Protein AF-A0A654ILX5-F1 (afdb_monomer_lite)

pLDDT: mean 92.12, std 8.91, range [45.53, 98.44]

Foldseek 3Di:
DADAAADAAFEAAQDPPPQRGPGHHDCVVFDWDAQWKKWFQAFQTAIGGGHDIHGYDYRMDIDHDPDPVDRCVLQVVVVRVQVRVVRRVDGNVRGPHPVVVVPDDTDADDDPNHGPSVVRSVVVVVVVVVVVVVVVVVVVVVVVVVCVVVVVPDPDQDPVRVVVVVVVCVVVVPDD

Secondary structure (DSSP, 8-state):
-----EEEEEEE-S-SSGGGEEEEE--TT---B-SEEEEESSSS--EEEE-S-BEE-SSEEEE--SSTTS-GGGTHHHHHHHHHHHHTT--SSS---HHHHTT------EETTEE-HHHHHHHHHHHHHHHHHHHHHHHHHHHHHHHHHTTTT--S--HHHHHHHHHHHHHHTT--

Organism: NCBI:txid1179777

Structure (mmCIF, N/CA/C/O backbone):
data_AF-A0A654ILX5-F1
#
_entry.id   AF-A0A654ILX5-F1
#
loop_
_atom_site.group_PDB
_atom_site.id
_atom_site.type_symbol
_atom_site.label_atom_id
_atom_site.label_alt_id
_atom_site.label_comp_id
_atom_site.label_asym_id
_atom_site.label_entity_id
_atom_site.label_seq_id
_atom_site.pdbx_PDB_ins_code
_atom_site.Cartn_x
_atom_site.Cartn_y
_atom_site.Cartn_z
_atom_site.occupancy
_atom_site.B_iso_or_equiv
_atom_site.auth_seq_id
_atom_site.auth_comp_id
_atom_site.auth_asym_id
_atom_site.auth_atom_id
_atom_site.pdbx_PDB_model_num
ATOM 1 N N . MET A 1 1 ? 19.645 14.451 -4.109 1.00 53.50 1 MET A N 1
ATOM 2 C CA . MET A 1 1 ? 19.530 13.655 -2.869 1.00 53.50 1 MET A CA 1
ATOM 3 C C . MET A 1 1 ? 18.487 14.334 -2.013 1.00 53.50 1 MET A C 1
ATOM 5 O O . MET A 1 1 ? 18.487 15.556 -1.969 1.00 53.50 1 MET A O 1
ATOM 9 N N . VAL A 1 2 ? 17.576 13.567 -1.427 1.00 66.00 2 VAL A N 1
ATOM 10 C CA . VAL A 1 2 ? 16.518 14.106 -0.570 1.00 66.00 2 VAL A CA 1
ATOM 11 C C . VAL A 1 2 ? 17.147 14.627 0.729 1.00 66.00 2 VAL A C 1
ATOM 13 O O . VAL A 1 2 ? 18.004 13.950 1.298 1.00 66.00 2 VAL A O 1
ATOM 16 N N . ASN A 1 3 ? 16.770 15.829 1.174 1.00 73.94 3 ASN A N 1
ATOM 17 C CA . ASN A 1 3 ? 17.249 16.381 2.440 1.00 73.94 3 ASN A CA 1
ATOM 18 C C . ASN A 1 3 ? 16.609 15.605 3.610 1.00 73.94 3 ASN A C 1
ATOM 20 O O . ASN A 1 3 ? 15.391 15.475 3.672 1.00 73.94 3 ASN A O 1
ATOM 24 N N . ASN A 1 4 ? 17.424 15.060 4.518 1.00 81.81 4 ASN A N 1
ATOM 25 C CA . ASN A 1 4 ? 16.968 14.254 5.663 1.00 81.81 4 ASN A CA 1
ATOM 26 C C . ASN A 1 4 ? 16.714 15.115 6.922 1.00 81.81 4 ASN A C 1
ATOM 28 O O . ASN A 1 4 ? 16.733 14.613 8.048 1.00 81.81 4 ASN A O 1
ATOM 32 N N . GLU A 1 5 ? 16.498 16.416 6.737 1.00 89.25 5 GLU A N 1
ATOM 33 C CA . GLU A 1 5 ? 15.932 17.299 7.755 1.00 89.25 5 GLU A CA 1
ATOM 34 C C . GLU A 1 5 ? 14.521 16.853 8.145 1.00 89.25 5 GLU A C 1
ATOM 36 O O . GLU A 1 5 ? 13.746 16.399 7.303 1.00 89.25 5 GLU A O 1
ATOM 41 N N . VAL A 1 6 ? 14.186 16.995 9.428 1.00 91.94 6 VAL A N 1
ATOM 42 C CA . VAL A 1 6 ? 12.870 16.636 9.972 1.00 91.94 6 VAL A CA 1
ATOM 43 C C . VAL A 1 6 ? 11.782 17.499 9.326 1.00 91.94 6 VAL A C 1
ATOM 45 O O . VAL A 1 6 ? 11.954 18.703 9.152 1.00 91.94 6 VAL A O 1
ATOM 48 N N . GLY A 1 7 ? 10.645 16.891 8.994 1.00 94.31 7 GLY A N 1
ATOM 49 C CA . GLY A 1 7 ? 9.490 17.592 8.436 1.00 94.31 7 GLY A CA 1
ATOM 50 C C . GLY A 1 7 ? 8.226 16.743 8.497 1.00 94.31 7 GLY A C 1
ATOM 51 O O . GLY A 1 7 ? 8.132 15.843 9.326 1.00 94.31 7 GLY A O 1
ATOM 52 N N . SER A 1 8 ? 7.249 17.040 7.639 1.00 95.75 8 SER A N 1
ATOM 53 C CA . SER A 1 8 ? 5.926 16.399 7.632 1.00 95.75 8 SER A CA 1
ATOM 54 C C . SER A 1 8 ? 5.705 15.401 6.492 1.00 95.75 8 SER A C 1
ATOM 56 O O . SER A 1 8 ? 4.684 14.716 6.494 1.00 95.75 8 SER A O 1
ATOM 58 N N . LEU A 1 9 ? 6.628 15.286 5.529 1.00 97.62 9 LEU A N 1
ATOM 59 C CA . LEU A 1 9 ? 6.469 14.393 4.380 1.00 97.62 9 LEU A CA 1
ATOM 60 C C . LEU A 1 9 ? 6.857 12.954 4.766 1.00 97.62 9 LEU A C 1
ATOM 62 O O . LEU A 1 9 ? 8.014 12.738 5.144 1.00 97.62 9 LEU A O 1
ATOM 66 N N . PRO A 1 10 ? 5.949 11.963 4.656 1.00 98.06 10 PRO A N 1
ATOM 67 C CA . PRO A 1 10 ? 6.281 10.561 4.882 1.00 98.06 10 PRO A CA 1
ATOM 68 C C . PRO A 1 10 ? 7.379 10.089 3.927 1.00 98.06 10 PRO A C 1
ATOM 70 O O . PRO A 1 10 ? 7.348 10.378 2.730 1.00 98.06 10 PRO A O 1
ATOM 73 N N . ALA A 1 11 ? 8.341 9.332 4.447 1.00 97.81 11 ALA A N 1
ATOM 74 C CA . ALA A 1 11 ? 9.489 8.884 3.679 1.00 97.81 11 ALA A CA 1
ATOM 75 C C . ALA A 1 11 ? 9.724 7.375 3.823 1.00 97.81 11 ALA A C 1
ATOM 77 O O . ALA A 1 11 ? 9.902 6.855 4.935 1.00 97.81 11 ALA A O 1
ATOM 78 N N . THR A 1 12 ? 9.743 6.662 2.694 1.00 97.31 12 THR A N 1
ATOM 79 C CA . THR A 1 12 ? 9.909 5.206 2.690 1.00 97.31 12 THR A CA 1
ATOM 80 C C . THR A 1 12 ? 11.357 4.800 2.915 1.00 97.31 12 THR A C 1
ATOM 82 O O . THR A 1 12 ? 12.293 5.416 2.389 1.00 97.31 12 THR A O 1
ATOM 85 N N . THR A 1 13 ? 11.541 3.724 3.682 1.00 95.19 13 THR A N 1
ATOM 86 C CA . THR A 1 13 ? 12.844 3.077 3.890 1.00 95.19 13 THR A CA 1
ATOM 87 C C . THR A 1 13 ? 12.753 1.555 3.686 1.00 95.19 13 THR A C 1
ATOM 89 O O . THR A 1 13 ? 11.779 1.057 3.125 1.00 95.19 13 THR A O 1
ATOM 92 N N . ALA A 1 14 ? 13.747 0.778 4.124 1.00 94.19 14 ALA A N 1
ATOM 93 C CA . ALA A 1 14 ? 13.689 -0.689 4.106 1.00 94.19 14 ALA A CA 1
ATOM 94 C C . ALA A 1 14 ? 12.839 -1.312 5.239 1.00 94.19 14 ALA A C 1
ATOM 96 O O . ALA A 1 14 ? 12.940 -2.513 5.493 1.00 94.19 14 ALA A O 1
ATOM 97 N N . VAL A 1 15 ? 12.027 -0.525 5.954 1.00 94.69 15 VAL A N 1
ATOM 98 C CA . VAL A 1 15 ? 11.128 -1.053 6.993 1.00 94.69 15 VAL A CA 1
ATOM 99 C C . VAL A 1 15 ? 9.939 -1.785 6.374 1.00 94.69 15 VAL A C 1
ATOM 101 O O . VAL A 1 15 ? 9.420 -1.384 5.337 1.00 94.69 15 VAL A O 1
ATOM 104 N N . VAL A 1 16 ? 9.494 -2.865 7.019 1.00 94.06 16 VAL A N 1
ATOM 105 C CA . VAL A 1 16 ? 8.339 -3.658 6.556 1.00 94.06 16 VAL A CA 1
ATOM 106 C C . VAL A 1 16 ? 7.029 -3.323 7.276 1.00 94.06 16 VAL A C 1
ATOM 108 O O . VAL A 1 16 ? 5.964 -3.806 6.886 1.00 94.06 16 VAL A O 1
ATOM 111 N N . SER A 1 17 ? 7.116 -2.532 8.344 1.00 94.38 17 SER A N 1
ATOM 112 C CA . SER A 1 17 ? 5.999 -2.017 9.135 1.00 94.38 17 SER A CA 1
ATOM 113 C C . SER A 1 17 ? 5.540 -0.650 8.618 1.00 94.38 17 SER A C 1
ATOM 115 O O . SER A 1 17 ? 6.171 -0.073 7.733 1.00 94.38 17 SER A O 1
ATOM 117 N N . ASN A 1 18 ? 4.432 -0.141 9.171 1.00 96.00 18 ASN A N 1
ATOM 118 C CA . ASN A 1 18 ? 3.934 1.221 8.939 1.00 96.00 18 ASN A CA 1
ATOM 119 C C . ASN A 1 18 ? 3.840 1.611 7.451 1.00 96.00 18 ASN A C 1
ATOM 121 O O . ASN A 1 18 ? 4.265 2.690 7.048 1.00 96.00 18 ASN A O 1
ATOM 125 N N . ASN A 1 19 ? 3.369 0.682 6.613 1.00 96.31 19 ASN A N 1
ATOM 126 C CA . ASN A 1 19 ? 3.309 0.849 5.161 1.00 96.31 19 ASN A CA 1
ATOM 127 C C . ASN A 1 19 ? 4.625 1.371 4.544 1.00 96.31 19 ASN A C 1
ATOM 129 O O . ASN A 1 19 ? 4.622 2.258 3.695 1.00 96.31 19 ASN A O 1
ATOM 133 N N . GLN A 1 20 ? 5.760 0.846 5.015 1.00 97.06 20 GLN A N 1
ATOM 134 C CA . GLN A 1 20 ? 7.114 1.220 4.600 1.00 97.06 20 GLN A CA 1
ATOM 135 C C . GLN A 1 20 ? 7.597 2.614 5.057 1.00 97.06 20 GLN A C 1
ATOM 137 O O . GLN A 1 20 ? 8.737 2.994 4.776 1.00 97.06 20 GLN A O 1
ATOM 142 N N . ILE A 1 21 ? 6.791 3.383 5.790 1.00 97.25 21 ILE A N 1
ATOM 143 C CA . ILE A 1 21 ? 7.177 4.715 6.267 1.00 97.25 21 ILE A CA 1
ATOM 144 C C . ILE A 1 21 ? 8.122 4.585 7.463 1.00 97.25 21 ILE A C 1
ATOM 146 O O . ILE A 1 21 ? 7.721 4.184 8.559 1.00 97.25 21 ILE A O 1
ATOM 150 N N . GLY A 1 22 ? 9.390 4.942 7.245 1.00 96.12 22 GLY A N 1
ATOM 151 C CA . GLY A 1 22 ? 10.434 4.875 8.269 1.00 96.12 22 GLY A CA 1
ATOM 152 C C . GLY A 1 22 ? 10.799 6.223 8.885 1.00 96.12 22 GLY A C 1
ATOM 153 O O . GLY A 1 22 ? 11.388 6.246 9.963 1.00 96.12 22 GLY A O 1
ATOM 154 N N . LYS A 1 23 ? 10.493 7.335 8.206 1.00 96.31 23 LYS A N 1
ATOM 155 C CA . LYS A 1 23 ? 10.784 8.700 8.666 1.00 96.31 23 LYS A CA 1
ATOM 156 C C . LYS A 1 23 ? 9.766 9.702 8.128 1.00 96.31 23 LYS A C 1
ATOM 158 O O . LYS A 1 23 ? 9.054 9.410 7.171 1.00 96.31 23 LYS A O 1
ATOM 163 N N . TYR A 1 24 ? 9.784 10.893 8.717 1.00 97.00 24 TYR A N 1
ATOM 164 C CA . TYR A 1 24 ? 9.154 12.091 8.179 1.00 97.00 24 TYR A CA 1
ATOM 165 C C . TYR A 1 24 ? 10.224 13.155 7.959 1.00 97.00 24 TYR A C 1
ATOM 167 O O . TYR A 1 24 ? 11.055 13.387 8.842 1.00 97.00 24 TYR A O 1
ATOM 175 N N . ILE A 1 25 ? 10.229 13.764 6.778 1.00 96.38 25 ILE A N 1
ATOM 176 C CA . ILE A 1 25 ? 11.284 14.686 6.355 1.00 96.38 25 ILE A CA 1
ATOM 177 C C . ILE A 1 25 ? 10.710 15.963 5.739 1.00 96.38 25 ILE A C 1
ATOM 179 O O . ILE A 1 25 ? 9.510 16.060 5.466 1.00 96.38 25 ILE A O 1
ATOM 183 N N . SER A 1 26 ? 11.569 16.955 5.524 1.00 95.38 26 SER A N 1
ATOM 184 C CA . SER A 1 26 ? 11.208 18.176 4.809 1.00 95.38 26 SER A CA 1
ATOM 185 C C . SER A 1 26 ? 10.800 17.867 3.357 1.00 95.38 26 SER A C 1
ATOM 187 O O . SER A 1 26 ? 11.525 17.154 2.659 1.00 95.38 26 SER A O 1
ATOM 189 N N . PRO A 1 27 ? 9.672 18.411 2.860 1.00 94.56 27 PRO A N 1
ATOM 190 C CA . PRO A 1 27 ? 9.284 18.263 1.457 1.00 94.56 27 PRO A CA 1
ATOM 191 C C . PRO A 1 27 ? 10.170 19.078 0.503 1.00 94.56 27 PRO A C 1
ATOM 193 O O . PRO A 1 27 ? 10.129 18.873 -0.710 1.00 94.56 27 PRO A O 1
ATOM 196 N N . ILE A 1 28 ? 10.973 20.013 1.023 1.00 93.44 28 ILE A N 1
ATOM 197 C CA . ILE A 1 28 ? 11.797 20.913 0.213 1.00 93.44 28 ILE A CA 1
ATOM 198 C C . ILE A 1 28 ? 12.841 20.099 -0.562 1.00 93.44 28 ILE A C 1
ATOM 200 O O . ILE A 1 28 ? 13.724 19.466 0.014 1.00 93.44 28 ILE A O 1
ATOM 204 N N . GLY A 1 29 ? 12.735 20.123 -1.893 1.00 90.75 29 GLY A N 1
ATOM 205 C CA . GLY A 1 29 ? 13.629 19.388 -2.793 1.00 90.75 29 GLY A CA 1
ATOM 206 C C . GLY A 1 29 ? 13.376 17.876 -2.854 1.00 90.75 29 GLY A C 1
ATOM 207 O O . GLY A 1 29 ? 14.138 17.160 -3.509 1.00 90.75 29 GLY A O 1
ATOM 208 N N . ALA A 1 30 ? 12.327 17.375 -2.197 1.00 94.75 30 ALA A N 1
ATOM 209 C CA . ALA A 1 30 ? 11.923 15.979 -2.283 1.00 94.75 30 ALA A CA 1
ATOM 210 C C . ALA A 1 30 ? 11.139 15.710 -3.577 1.00 94.75 30 ALA A C 1
ATOM 212 O O . ALA A 1 30 ? 10.395 16.554 -4.072 1.00 94.75 30 ALA A O 1
ATOM 213 N N . THR A 1 31 ? 11.274 14.500 -4.121 1.00 96.50 31 THR A N 1
ATOM 214 C CA . THR A 1 31 ? 10.353 14.019 -5.159 1.00 96.50 31 THR A CA 1
ATOM 215 C C . THR A 1 31 ? 9.096 13.505 -4.477 1.00 96.50 31 THR A C 1
ATOM 217 O O . THR A 1 31 ? 9.160 12.488 -3.785 1.00 96.50 31 THR A O 1
ATOM 220 N N . ILE A 1 32 ? 7.982 14.210 -4.656 1.00 97.50 32 ILE A N 1
ATOM 221 C CA . ILE A 1 32 ? 6.689 13.824 -4.091 1.00 97.50 32 ILE A CA 1
ATOM 222 C C . ILE A 1 32 ? 6.009 12.842 -5.044 1.00 97.50 32 ILE A C 1
ATOM 224 O O . ILE A 1 32 ? 5.890 13.095 -6.243 1.00 97.50 32 ILE A O 1
ATOM 228 N N . LEU A 1 33 ? 5.599 11.705 -4.497 1.00 98.12 33 LEU A N 1
ATOM 229 C CA . LEU A 1 33 ? 4.906 10.628 -5.189 1.00 98.12 33 LEU A CA 1
ATOM 230 C C . LEU A 1 33 ? 3.610 10.316 -4.440 1.00 98.12 33 LEU A C 1
ATOM 232 O O . LEU A 1 33 ? 3.550 10.461 -3.224 1.00 98.12 33 LEU A O 1
ATOM 236 N N . SER A 1 34 ? 2.593 9.852 -5.152 1.00 97.88 34 SER A N 1
ATOM 237 C CA . SER A 1 34 ? 1.327 9.378 -4.587 1.00 97.88 34 SER A CA 1
ATOM 238 C C . SER A 1 34 ? 0.649 8.441 -5.582 1.00 97.88 34 SER A C 1
ATOM 240 O O . SER A 1 34 ? 0.971 8.472 -6.772 1.00 97.88 34 SER A O 1
ATOM 242 N N . ASN A 1 35 ? -0.261 7.594 -5.097 1.00 97.94 35 ASN A N 1
ATOM 243 C CA . ASN A 1 35 ? -0.990 6.617 -5.906 1.00 97.94 35 ASN A CA 1
ATOM 244 C C . ASN A 1 35 ? -0.051 5.724 -6.746 1.00 97.94 35 ASN A C 1
ATOM 246 O O . ASN A 1 35 ? -0.170 5.583 -7.964 1.00 97.94 35 ASN A O 1
ATOM 250 N N . VAL A 1 36 ? 0.961 5.161 -6.085 1.00 98.25 36 VAL A N 1
ATOM 251 C CA . VAL A 1 36 ? 1.949 4.259 -6.695 1.00 98.25 36 VAL A CA 1
ATOM 252 C C . VAL A 1 36 ? 2.301 3.124 -5.740 1.00 98.25 36 VAL A C 1
ATOM 254 O O . VAL A 1 36 ? 2.023 3.184 -4.542 1.00 98.25 36 VAL A O 1
ATOM 257 N N . PHE A 1 37 ? 2.951 2.086 -6.258 1.00 98.19 37 PHE A N 1
ATOM 258 C CA . PHE A 1 37 ? 3.526 1.034 -5.431 1.00 98.19 37 PHE A CA 1
ATOM 259 C C . PHE A 1 37 ? 4.923 1.432 -4.959 1.00 98.19 37 PHE A C 1
ATOM 261 O O . PHE A 1 37 ? 5.656 2.149 -5.645 1.00 98.19 37 PHE A O 1
ATOM 268 N N . SER A 1 38 ? 5.320 0.916 -3.805 1.00 97.81 38 SER A N 1
ATOM 269 C CA . SER A 1 38 ? 6.686 0.994 -3.302 1.00 97.81 38 SER A CA 1
ATOM 270 C C . SER A 1 38 ? 7.149 -0.373 -2.819 1.00 97.81 38 SER A C 1
ATOM 272 O O . SER A 1 38 ? 6.339 -1.261 -2.562 1.00 97.81 38 SER A O 1
ATOM 274 N N . ALA A 1 39 ? 8.456 -0.592 -2.737 1.00 97.19 39 ALA A N 1
ATOM 275 C CA . ALA A 1 39 ? 8.986 -1.824 -2.171 1.00 97.19 39 ALA A CA 1
ATOM 276 C C . ALA A 1 39 ? 10.339 -1.618 -1.501 1.00 97.19 39 ALA A C 1
ATOM 278 O O . ALA A 1 39 ? 11.055 -0.643 -1.768 1.00 97.19 39 ALA A O 1
ATOM 279 N N . THR A 1 40 ? 10.681 -2.530 -0.595 1.00 96.12 40 THR A N 1
ATOM 280 C CA . THR A 1 40 ? 12.005 -2.564 0.029 1.00 96.12 40 THR A CA 1
ATOM 281 C C . THR A 1 40 ? 13.042 -3.013 -1.001 1.00 96.12 40 THR A C 1
ATOM 283 O O . THR A 1 40 ? 12.813 -3.938 -1.787 1.00 96.12 40 THR A O 1
ATOM 286 N N . ALA A 1 41 ? 14.197 -2.347 -1.020 1.00 94.00 41 ALA A N 1
ATOM 287 C CA . ALA A 1 41 ? 15.341 -2.711 -1.863 1.00 94.00 41 ALA A CA 1
ATOM 288 C C . ALA A 1 41 ? 16.407 -3.507 -1.099 1.00 94.00 41 ALA A C 1
ATOM 290 O O . ALA A 1 41 ? 17.241 -4.186 -1.702 1.00 94.00 41 ALA A O 1
ATOM 291 N N . ASN A 1 42 ? 16.385 -3.401 0.230 1.00 90.06 42 ASN A N 1
ATOM 292 C CA . ASN A 1 42 ? 17.312 -4.034 1.156 1.00 90.06 42 ASN A CA 1
ATOM 293 C C . ASN A 1 42 ? 16.526 -4.803 2.232 1.00 90.06 42 ASN A C 1
ATOM 295 O O . ASN A 1 42 ? 15.365 -4.495 2.496 1.00 90.06 42 ASN A O 1
ATOM 299 N N . GLY A 1 43 ? 17.160 -5.793 2.861 1.00 85.75 43 GLY A N 1
ATOM 300 C CA . GLY A 1 43 ? 16.522 -6.619 3.888 1.00 85.75 43 GLY A CA 1
ATOM 301 C C . GLY A 1 43 ? 15.461 -7.576 3.339 1.00 85.75 43 GLY A C 1
ATOM 302 O O . GLY A 1 43 ? 15.678 -8.238 2.324 1.00 85.75 43 GLY A O 1
ATOM 303 N N . PHE A 1 44 ? 14.336 -7.697 4.047 1.00 82.44 44 PHE A N 1
ATOM 304 C CA . PHE A 1 44 ? 13.220 -8.563 3.657 1.00 82.44 44 PHE A CA 1
ATOM 305 C C . PHE A 1 44 ? 12.403 -7.900 2.545 1.00 82.44 44 PHE A C 1
ATOM 307 O O . PHE A 1 44 ? 11.913 -6.782 2.718 1.00 82.44 44 PHE A O 1
ATOM 314 N N . GLY A 1 45 ? 12.275 -8.576 1.401 1.00 90.38 45 GLY A N 1
ATOM 315 C CA . GLY A 1 45 ? 11.542 -8.058 0.249 1.00 90.38 45 GLY A CA 1
ATOM 316 C C . GLY A 1 45 ? 10.045 -7.987 0.527 1.00 90.38 45 GLY A C 1
ATOM 317 O O . GLY A 1 45 ? 9.424 -9.007 0.820 1.00 90.38 45 GLY A O 1
ATOM 318 N N . LYS A 1 46 ? 9.454 -6.797 0.403 1.00 95.88 46 LYS A N 1
ATOM 319 C CA . LYS A 1 46 ? 8.005 -6.602 0.500 1.00 95.88 46 LYS A CA 1
ATOM 320 C C . LYS A 1 46 ? 7.569 -5.401 -0.333 1.00 95.88 46 LYS A C 1
ATOM 322 O O . LYS A 1 46 ? 8.276 -4.393 -0.366 1.00 95.88 46 LYS A O 1
ATOM 327 N N . ALA A 1 47 ? 6.424 -5.531 -0.994 1.00 97.44 47 ALA A N 1
ATOM 328 C CA . ALA A 1 47 ? 5.770 -4.475 -1.753 1.00 97.44 47 ALA A CA 1
ATOM 329 C C . ALA A 1 47 ? 4.586 -3.883 -0.972 1.00 97.44 47 ALA A C 1
ATOM 331 O O . ALA A 1 47 ? 3.895 -4.586 -0.227 1.00 97.44 47 ALA A O 1
ATOM 332 N N . PHE A 1 48 ? 4.359 -2.594 -1.191 1.00 98.12 48 PHE A N 1
ATOM 333 C CA . PHE A 1 48 ? 3.394 -1.726 -0.526 1.00 98.12 48 PHE A CA 1
ATOM 334 C C . PHE A 1 48 ? 2.705 -0.835 -1.556 1.00 98.12 48 PHE A C 1
ATOM 336 O O . PHE A 1 48 ? 3.197 -0.655 -2.672 1.00 98.12 48 PHE A O 1
ATOM 343 N N . TYR A 1 49 ? 1.561 -0.281 -1.177 1.00 98.44 49 TYR A N 1
ATOM 344 C CA . TYR A 1 49 ? 0.843 0.715 -1.961 1.00 98.44 49 TYR A CA 1
ATOM 345 C C . TYR A 1 49 ? 0.816 2.021 -1.175 1.00 98.44 49 TYR A C 1
ATOM 347 O O . TYR A 1 49 ? 0.562 2.012 0.027 1.00 98.44 49 TYR A O 1
ATOM 355 N N . GLN A 1 50 ? 1.108 3.133 -1.841 1.00 98.44 50 GLN A N 1
ATOM 356 C CA . GLN A 1 50 ? 1.191 4.456 -1.233 1.00 98.44 50 GLN A CA 1
ATOM 357 C C . GLN A 1 50 ? 0.054 5.332 -1.775 1.00 98.44 50 GLN A C 1
ATOM 359 O O . GLN A 1 50 ? 0.230 5.992 -2.802 1.00 98.44 50 GLN A O 1
ATOM 364 N N . PRO A 1 51 ? -1.120 5.352 -1.114 1.00 97.19 51 PRO A N 1
ATOM 365 C CA . PRO A 1 51 ? -2.268 6.135 -1.577 1.00 97.19 51 PRO A CA 1
ATOM 366 C C . PRO A 1 51 ? -2.096 7.644 -1.355 1.00 97.19 51 PRO A C 1
ATOM 368 O O . PRO A 1 51 ? -2.788 8.444 -1.973 1.00 97.19 51 PRO A O 1
ATOM 371 N N . ARG A 1 52 ? -1.190 8.046 -0.456 1.00 97.88 52 ARG A N 1
ATOM 372 C CA . ARG A 1 52 ? -0.964 9.441 -0.052 1.00 97.88 52 ARG A CA 1
ATOM 373 C C . ARG A 1 52 ? 0.421 9.914 -0.474 1.00 97.88 52 ARG A C 1
ATOM 375 O O . ARG A 1 52 ? 1.275 9.104 -0.825 1.00 97.88 52 ARG A O 1
ATOM 382 N N . GLU A 1 53 ? 0.622 11.225 -0.427 1.00 98.38 53 GLU A N 1
ATOM 383 C CA . GLU A 1 53 ? 1.909 11.848 -0.724 1.00 98.38 53 GLU A CA 1
ATOM 384 C C . GLU A 1 53 ? 3.027 11.307 0.174 1.00 98.38 53 GLU A C 1
ATOM 386 O O . GLU A 1 53 ? 2.895 11.237 1.398 1.00 98.38 53 GLU A O 1
ATOM 391 N N . PHE A 1 54 ? 4.137 10.927 -0.452 1.00 98.31 54 PHE A N 1
ATOM 392 C CA . PHE A 1 54 ? 5.342 10.443 0.209 1.00 98.31 54 PHE A CA 1
ATOM 393 C C . PHE A 1 54 ? 6.575 10.700 -0.666 1.00 98.31 54 PHE A C 1
ATOM 395 O O . PHE A 1 54 ? 6.479 11.157 -1.808 1.00 98.31 54 PHE A O 1
ATOM 402 N N . THR A 1 55 ? 7.752 10.358 -0.148 1.00 98.00 55 THR A N 1
ATOM 403 C CA . THR A 1 55 ? 8.987 10.299 -0.935 1.00 98.00 55 THR A CA 1
ATOM 404 C C . THR A 1 55 ? 9.827 9.066 -0.612 1.00 98.00 55 THR A C 1
ATOM 406 O O . THR A 1 55 ? 9.682 8.441 0.438 1.00 98.00 55 THR A O 1
ATOM 409 N N . VAL A 1 56 ? 10.732 8.706 -1.518 1.00 96.75 56 VAL A N 1
ATOM 410 C CA . VAL A 1 56 ? 11.677 7.599 -1.329 1.00 96.75 56 VAL A CA 1
ATOM 411 C C . VAL A 1 56 ? 12.957 8.150 -0.704 1.00 96.75 56 VAL A C 1
ATOM 413 O O . VAL A 1 56 ? 13.658 8.934 -1.343 1.00 96.75 56 VAL A O 1
ATOM 416 N N . LEU A 1 57 ? 13.283 7.738 0.529 1.00 95.12 57 LEU A N 1
ATOM 417 C CA . LEU A 1 57 ? 14.479 8.226 1.229 1.00 95.12 57 LEU A CA 1
ATOM 418 C C . LEU A 1 57 ? 15.703 7.342 0.992 1.00 95.12 57 LEU A C 1
ATOM 420 O O . LEU A 1 57 ? 16.721 7.810 0.491 1.00 95.12 57 LEU A O 1
ATOM 424 N N . GLN A 1 58 ? 15.628 6.072 1.391 1.00 94.00 58 GLN A N 1
ATOM 425 C CA . GLN A 1 58 ? 16.756 5.139 1.300 1.00 94.00 58 GLN A CA 1
ATOM 426 C C . GLN A 1 58 ? 16.275 3.695 1.198 1.00 94.00 58 GLN A C 1
ATOM 428 O O . GLN A 1 58 ? 15.173 3.382 1.641 1.00 94.00 58 GLN A O 1
ATOM 433 N N . ASP A 1 59 ? 17.100 2.815 0.628 1.00 94.25 59 ASP A N 1
ATOM 434 C CA . ASP A 1 59 ? 16.880 1.362 0.572 1.00 94.25 59 ASP A CA 1
ATOM 435 C C . ASP A 1 59 ? 15.459 0.922 0.161 1.00 94.25 59 ASP A C 1
ATOM 437 O O . ASP A 1 59 ? 14.938 -0.114 0.584 1.00 94.25 59 ASP A O 1
ATOM 441 N N . SER A 1 60 ? 14.826 1.720 -0.692 1.00 95.12 60 SER A N 1
ATOM 442 C CA . SER A 1 60 ? 13.483 1.515 -1.219 1.00 95.12 60 SER A CA 1
ATOM 443 C C . SER A 1 60 ? 13.378 2.121 -2.614 1.00 95.12 60 SER A C 1
ATOM 445 O O . SER A 1 60 ? 14.262 2.857 -3.057 1.00 95.12 60 SER A O 1
ATOM 447 N N . TYR A 1 61 ? 12.318 1.776 -3.330 1.00 95.94 61 TYR A N 1
ATOM 448 C CA . TYR A 1 61 ? 11.977 2.376 -4.617 1.00 95.94 61 TYR A CA 1
ATOM 449 C C . TYR A 1 61 ? 10.464 2.395 -4.795 1.00 95.94 61 TYR A C 1
ATOM 451 O O . TYR A 1 61 ? 9.739 1.643 -4.141 1.00 95.94 61 TYR A O 1
ATOM 459 N N . ALA A 1 62 ? 10.009 3.247 -5.707 1.00 97.00 62 ALA A N 1
ATOM 460 C CA . ALA A 1 62 ? 8.618 3.361 -6.110 1.00 97.00 62 ALA A CA 1
ATOM 461 C C . ALA A 1 62 ? 8.460 3.010 -7.593 1.00 97.00 62 ALA A C 1
ATOM 463 O O . ALA A 1 62 ? 9.375 3.220 -8.393 1.00 97.00 62 ALA A O 1
ATOM 464 N N . PHE A 1 63 ? 7.309 2.455 -7.958 1.00 96.38 63 PHE A N 1
ATOM 465 C CA . PHE A 1 63 ? 6.981 2.076 -9.327 1.00 96.38 63 PHE A CA 1
ATOM 466 C C . PHE A 1 63 ? 5.467 2.086 -9.550 1.00 96.38 63 PHE A C 1
ATOM 468 O O . PHE A 1 63 ? 4.666 1.960 -8.628 1.00 96.38 63 PHE A O 1
ATOM 475 N N . THR A 1 64 ? 5.069 2.240 -10.806 1.00 96.31 64 THR A N 1
ATOM 476 C CA . THR A 1 64 ? 3.665 2.229 -11.223 1.00 96.31 64 THR A CA 1
ATOM 477 C C . THR A 1 64 ? 3.548 1.667 -12.636 1.00 96.31 64 THR A C 1
ATOM 479 O O . THR A 1 64 ? 4.559 1.345 -13.273 1.00 96.31 64 THR A O 1
ATOM 482 N N . PHE A 1 65 ? 2.324 1.534 -13.135 1.00 95.19 65 PHE A N 1
ATOM 483 C CA . PHE A 1 65 ? 2.063 1.053 -14.480 1.00 95.19 65 PHE A CA 1
ATOM 484 C C . PHE A 1 65 ? 2.658 1.989 -15.542 1.00 95.19 65 PHE A C 1
ATOM 486 O O . PHE A 1 65 ? 2.707 3.221 -15.407 1.00 95.19 65 PHE A O 1
ATOM 493 N N . LYS A 1 66 ? 3.145 1.369 -16.623 1.00 93.50 66 LYS A N 1
ATOM 494 C CA . LYS A 1 66 ? 3.578 2.092 -17.826 1.00 93.50 66 LYS A CA 1
ATOM 495 C C . LYS A 1 66 ? 2.381 2.722 -18.529 1.00 93.50 66 LYS A C 1
ATOM 497 O O . LYS A 1 66 ? 2.467 3.871 -18.946 1.00 93.50 66 LYS A O 1
ATOM 502 N N . ASP A 1 67 ? 1.292 1.966 -18.628 1.00 91.94 67 ASP A N 1
ATOM 503 C CA . ASP A 1 67 ? 0.018 2.457 -19.131 1.00 91.94 67 ASP A CA 1
ATOM 504 C C . ASP A 1 67 ? -0.634 3.355 -18.073 1.00 91.94 67 ASP A C 1
ATOM 506 O O . ASP A 1 67 ? -0.825 2.947 -16.928 1.00 91.94 67 ASP A O 1
ATOM 510 N N . LYS A 1 68 ? -0.915 4.600 -18.461 1.00 89.44 68 LYS A N 1
ATOM 511 C CA . LYS A 1 68 ? -1.451 5.649 -17.588 1.00 89.44 68 LYS A CA 1
ATOM 512 C C . LYS A 1 68 ? -2.973 5.647 -17.505 1.00 89.44 68 LYS A C 1
ATOM 514 O O . LYS A 1 68 ? -3.520 6.413 -16.725 1.00 89.44 68 LYS A O 1
ATOM 519 N N . ILE A 1 69 ? -3.642 4.800 -18.285 1.00 90.69 69 ILE A N 1
ATOM 520 C CA . ILE A 1 69 ? -5.100 4.640 -18.240 1.00 90.69 69 ILE A CA 1
ATOM 521 C C . ILE A 1 69 ? -5.526 3.893 -16.964 1.00 90.69 69 ILE A C 1
ATOM 523 O O . ILE A 1 69 ? -6.653 4.046 -16.501 1.00 90.69 69 ILE A O 1
ATOM 527 N N . ILE A 1 70 ? -4.635 3.080 -1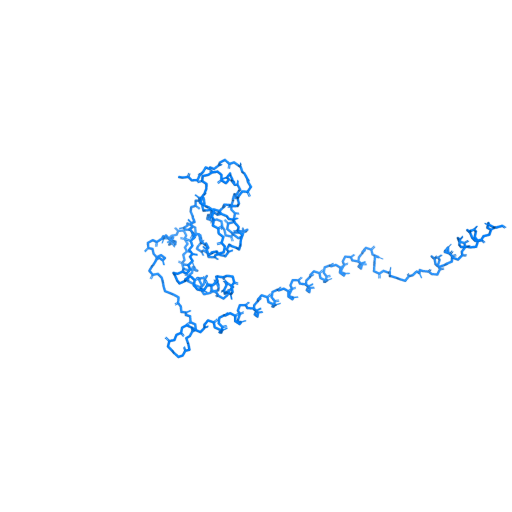6.390 1.00 91.75 70 ILE A N 1
ATOM 528 C CA . ILE A 1 70 ? -4.925 2.283 -15.198 1.00 91.75 70 ILE A CA 1
ATOM 529 C C . ILE A 1 70 ? -4.585 3.092 -13.952 1.00 91.75 70 ILE A C 1
ATOM 531 O O . ILE A 1 70 ? -3.419 3.407 -13.713 1.00 91.75 70 ILE A O 1
ATOM 535 N N 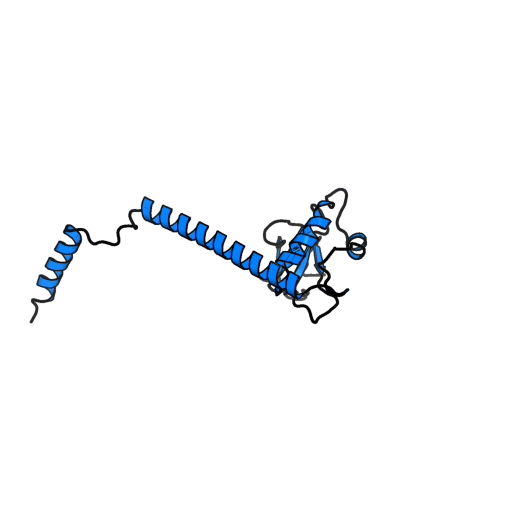. ASP A 1 71 ? -5.599 3.350 -13.134 1.00 95.88 71 ASP A N 1
ATOM 536 C CA . ASP A 1 71 ? -5.423 3.884 -11.792 1.00 95.88 71 ASP A CA 1
ATOM 537 C C . ASP A 1 71 ? -4.995 2.753 -10.829 1.00 95.88 71 ASP A C 1
ATOM 539 O O . ASP A 1 71 ? -5.735 1.770 -10.677 1.00 95.88 71 ASP A O 1
ATOM 543 N N . PRO A 1 72 ? -3.813 2.833 -10.183 1.00 97.25 72 PRO A N 1
ATOM 544 C CA . PRO A 1 72 ? -3.408 1.858 -9.174 1.00 97.25 72 PRO A CA 1
ATOM 545 C C . PRO A 1 72 ? -4.407 1.723 -8.024 1.00 97.25 72 PRO A C 1
ATOM 547 O O . PRO A 1 72 ? -4.562 0.617 -7.507 1.00 97.25 72 PRO A O 1
ATOM 550 N N . ASN A 1 73 ? -5.129 2.788 -7.671 1.00 96.75 73 ASN A N 1
ATOM 551 C CA . ASN A 1 73 ? -6.121 2.768 -6.603 1.00 96.75 73 ASN A CA 1
ATOM 552 C C . ASN A 1 73 ? -7.266 1.779 -6.866 1.00 96.75 73 ASN A C 1
ATOM 554 O O . ASN A 1 73 ? -7.772 1.170 -5.932 1.00 96.75 73 ASN A O 1
ATOM 558 N N . ASP A 1 74 ? -7.613 1.538 -8.129 1.00 96.19 74 ASP A N 1
ATOM 559 C CA . ASP A 1 74 ? -8.690 0.609 -8.489 1.00 96.19 74 ASP A CA 1
ATOM 560 C C . ASP A 1 74 ? -8.286 -0.871 -8.357 1.00 96.19 74 ASP A C 1
ATOM 562 O O . ASP A 1 74 ? -9.109 -1.768 -8.547 1.00 96.19 74 ASP A O 1
ATOM 566 N N . CYS A 1 75 ? -7.001 -1.163 -8.140 1.00 97.12 75 CYS A N 1
ATOM 567 C CA . CYS A 1 75 ? -6.475 -2.526 -8.249 1.00 97.12 75 CYS A CA 1
ATOM 568 C C . CYS A 1 75 ? -5.339 -2.867 -7.276 1.00 97.12 75 CYS A C 1
ATOM 570 O O . CYS A 1 75 ? -4.762 -3.958 -7.370 1.00 97.12 75 CYS A O 1
ATOM 572 N N . TYR A 1 76 ? -4.978 -1.965 -6.359 1.00 97.75 76 TYR A N 1
ATOM 573 C CA . TYR A 1 76 ? -3.764 -2.114 -5.562 1.00 97.75 76 TYR A CA 1
ATOM 574 C C . TYR A 1 76 ? -3.771 -3.370 -4.693 1.00 97.75 76 TYR A C 1
ATOM 576 O O . TYR A 1 76 ? -2.733 -4.017 -4.600 1.00 97.75 76 TYR A O 1
ATOM 584 N N . ALA A 1 77 ? -4.893 -3.750 -4.079 1.00 97.31 77 ALA A N 1
ATOM 585 C CA . ALA A 1 77 ? -4.963 -4.884 -3.163 1.00 97.31 77 ALA A CA 1
ATOM 586 C C . ALA A 1 77 ? -4.694 -6.195 -3.912 1.00 97.31 77 ALA A C 1
ATOM 588 O O . ALA A 1 77 ? -3.849 -6.996 -3.496 1.00 97.31 77 ALA A O 1
ATOM 589 N N . PHE A 1 78 ? -5.322 -6.366 -5.080 1.00 97.81 78 PHE A N 1
ATOM 590 C CA . PHE A 1 78 ? -5.064 -7.513 -5.951 1.00 97.81 78 PHE A CA 1
ATOM 591 C C . PHE A 1 78 ? -3.598 -7.549 -6.401 1.00 97.81 78 PHE A C 1
ATOM 593 O O . PHE A 1 78 ? -2.908 -8.565 -6.267 1.00 97.81 78 PHE A O 1
ATOM 600 N N . ILE A 1 79 ? -3.098 -6.423 -6.913 1.00 97.69 79 ILE A N 1
ATOM 601 C CA . ILE A 1 79 ? -1.742 -6.320 -7.458 1.00 97.69 79 ILE A CA 1
ATOM 602 C C . ILE A 1 79 ? -0.694 -6.523 -6.362 1.00 97.69 79 ILE A C 1
ATOM 604 O O . ILE A 1 79 ? 0.292 -7.223 -6.591 1.00 97.69 79 ILE A O 1
ATOM 608 N N . LEU A 1 80 ? -0.918 -6.009 -5.151 1.00 97.25 80 LEU A N 1
ATOM 609 C CA . LEU A 1 80 ? -0.058 -6.249 -3.995 1.00 97.25 80 LEU A CA 1
ATOM 610 C C . LEU A 1 80 ? 0.005 -7.721 -3.613 1.00 97.25 80 LEU A C 1
ATOM 612 O O . LEU A 1 80 ? 1.091 -8.195 -3.280 1.00 97.25 80 LEU A O 1
ATOM 616 N N . GLY A 1 81 ? -1.110 -8.452 -3.676 1.00 96.44 81 GLY A N 1
ATOM 617 C CA . GLY A 1 81 ? -1.112 -9.897 -3.448 1.00 96.44 81 GLY A CA 1
ATOM 618 C C . GLY A 1 81 ? -0.199 -10.626 -4.439 1.00 96.44 81 GLY A C 1
ATOM 619 O O . GLY A 1 81 ? 0.646 -11.438 -4.050 1.00 96.44 81 GLY A O 1
ATOM 620 N N . VAL A 1 82 ? -0.301 -10.273 -5.723 1.00 96.88 82 VAL A N 1
ATOM 621 C CA . VAL A 1 82 ? 0.536 -10.849 -6.785 1.00 96.88 82 VAL A CA 1
ATOM 622 C C . VAL A 1 82 ? 2.008 -10.462 -6.622 1.00 96.88 82 VAL A C 1
ATOM 624 O O . VAL A 1 82 ? 2.883 -11.326 -6.716 1.00 96.88 82 VAL A O 1
ATOM 627 N N . LEU A 1 83 ? 2.298 -9.187 -6.348 1.00 96.81 83 LEU A N 1
ATOM 628 C CA . LEU A 1 83 ? 3.657 -8.702 -6.119 1.00 96.81 83 LEU A CA 1
ATOM 629 C C . LEU A 1 83 ? 4.274 -9.407 -4.914 1.00 96.81 83 LEU A C 1
ATOM 631 O O . LEU A 1 83 ? 5.331 -10.018 -5.041 1.00 96.81 83 LEU A O 1
ATOM 635 N N . ASN A 1 84 ? 3.607 -9.400 -3.760 1.00 96.50 84 ASN A N 1
ATOM 636 C CA . ASN A 1 84 ? 4.168 -9.974 -2.541 1.00 96.50 84 ASN A CA 1
ATOM 637 C C . ASN A 1 84 ? 4.438 -11.478 -2.663 1.00 96.50 84 ASN A C 1
ATOM 639 O O . ASN A 1 84 ? 5.420 -11.950 -2.098 1.00 96.50 84 ASN A O 1
ATOM 643 N N . LYS A 1 85 ? 3.696 -12.210 -3.504 1.00 95.50 85 LYS A N 1
ATOM 644 C CA . LYS A 1 85 ? 4.035 -13.598 -3.858 1.00 95.50 85 LYS A CA 1
ATOM 645 C C . LYS A 1 85 ? 5.414 -13.738 -4.519 1.00 95.50 85 LYS A C 1
ATOM 647 O O . LYS A 1 85 ? 6.116 -14.710 -4.255 1.00 95.50 85 LYS A O 1
ATOM 652 N N . ILE A 1 86 ? 5.818 -12.782 -5.357 1.00 94.06 86 ILE A N 1
ATOM 653 C CA . ILE A 1 86 ? 7.164 -12.739 -5.950 1.00 94.06 86 ILE A CA 1
ATOM 654 C C . ILE A 1 86 ? 8.201 -12.293 -4.917 1.00 94.06 86 ILE A C 1
ATOM 656 O O . ILE A 1 86 ? 9.292 -12.861 -4.868 1.00 94.06 86 ILE A O 1
ATOM 660 N N . TYR A 1 87 ? 7.871 -11.304 -4.083 1.00 94.81 87 TYR A N 1
ATOM 661 C CA . TYR A 1 87 ? 8.834 -10.703 -3.158 1.00 94.81 87 TYR A CA 1
ATOM 662 C C . TYR A 1 87 ? 9.281 -11.630 -2.016 1.00 94.81 87 TYR A C 1
ATOM 664 O O . TYR A 1 87 ? 10.383 -11.442 -1.505 1.00 94.81 87 TYR A O 1
ATOM 672 N N . VAL A 1 88 ? 8.510 -12.679 -1.692 1.00 93.81 88 VAL A N 1
ATOM 673 C CA . VAL A 1 88 ? 8.856 -13.703 -0.678 1.00 93.81 88 VAL A CA 1
ATOM 674 C C . VAL A 1 88 ? 10.247 -14.324 -0.888 1.00 93.81 88 VAL A C 1
ATOM 676 O O . VAL A 1 88 ? 10.890 -14.731 0.077 1.00 93.81 88 VAL A O 1
ATOM 679 N N . LYS A 1 89 ? 10.758 -14.380 -2.126 1.00 92.75 89 LYS A N 1
ATOM 680 C CA . LYS A 1 89 ? 12.084 -14.959 -2.417 1.00 92.75 89 LYS A CA 1
ATOM 681 C C . LYS A 1 89 ? 13.268 -14.047 -2.064 1.00 92.75 89 LYS A C 1
ATOM 683 O O . LYS A 1 89 ? 14.415 -14.494 -2.159 1.00 92.75 89 LYS A O 1
ATOM 688 N N . TYR A 1 90 ? 13.026 -12.781 -1.722 1.00 94.06 90 TYR A N 1
ATOM 689 C CA . TYR A 1 90 ? 14.082 -11.815 -1.425 1.00 94.06 90 TYR A CA 1
ATOM 690 C C . TYR A 1 90 ? 14.301 -11.633 0.077 1.00 94.06 90 TYR A C 1
ATOM 692 O O . TYR A 1 90 ? 13.368 -11.577 0.875 1.00 94.06 90 TYR A O 1
ATOM 700 N N . ASN A 1 91 ? 15.568 -11.514 0.456 1.00 93.00 91 ASN A N 1
ATOM 701 C CA . ASN A 1 91 ? 16.023 -11.379 1.835 1.00 93.00 91 ASN A CA 1
ATOM 702 C C . ASN A 1 91 ? 17.422 -10.735 1.872 1.00 93.00 91 ASN A C 1
ATOM 704 O O . ASN A 1 91 ? 17.960 -10.329 0.840 1.00 93.00 91 ASN A O 1
ATOM 708 N N . TRP A 1 92 ? 18.047 -10.685 3.050 1.00 90.75 92 TRP A N 1
ATOM 709 C CA . TRP A 1 92 ? 19.390 -10.123 3.236 1.00 90.75 92 TRP A CA 1
ATOM 710 C C . TRP A 1 92 ? 20.458 -10.705 2.298 1.00 90.75 92 TRP A C 1
ATOM 712 O O . TRP A 1 92 ? 21.289 -9.952 1.786 1.00 90.75 92 TRP A O 1
ATOM 722 N N . SER A 1 93 ? 20.409 -12.013 2.032 1.00 93.06 93 SER A N 1
ATOM 723 C CA . SER A 1 93 ? 21.325 -12.714 1.122 1.00 93.06 93 SER A CA 1
ATOM 724 C C . SER A 1 93 ? 20.899 -12.602 -0.347 1.00 93.06 93 SER A C 1
ATOM 726 O O . SER A 1 93 ? 21.732 -12.693 -1.245 1.00 93.06 93 SER A O 1
ATOM 728 N N . ASN A 1 94 ? 19.612 -12.364 -0.613 1.00 93.38 94 ASN A N 1
ATOM 729 C CA . ASN A 1 94 ? 19.047 -12.190 -1.949 1.00 93.38 94 ASN A CA 1
ATOM 730 C C . ASN A 1 94 ? 18.230 -10.894 -2.042 1.00 93.38 94 ASN A C 1
ATOM 732 O O . ASN A 1 94 ? 17.005 -10.926 -2.075 1.00 93.38 94 ASN A O 1
ATOM 7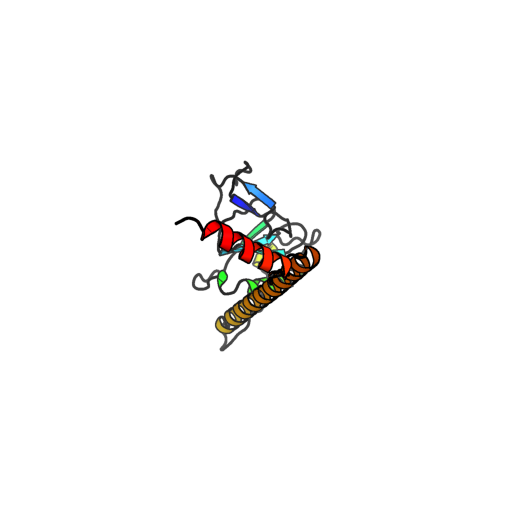36 N N . LYS A 1 95 ? 18.899 -9.742 -2.093 1.00 94.25 95 LYS A N 1
ATOM 737 C CA . LYS A 1 95 ? 18.222 -8.435 -2.096 1.00 94.25 95 LYS A CA 1
ATOM 738 C C . LYS A 1 95 ? 17.421 -8.187 -3.380 1.00 94.25 95 LYS A C 1
ATOM 740 O O . LYS A 1 95 ? 17.878 -8.542 -4.475 1.00 94.25 95 LYS A O 1
ATOM 745 N N . SER A 1 96 ? 16.286 -7.504 -3.239 1.00 93.38 96 SER A N 1
ATOM 746 C CA . SER A 1 96 ? 15.350 -7.045 -4.281 1.00 93.38 96 SER A CA 1
ATOM 747 C C . SER A 1 96 ? 15.828 -5.763 -4.980 1.00 93.38 96 SER A C 1
ATOM 749 O O . SER A 1 96 ? 15.073 -4.811 -5.168 1.00 93.38 96 SER A O 1
ATOM 751 N N . GLY A 1 97 ? 17.106 -5.707 -5.363 1.00 91.06 97 GLY A N 1
ATOM 752 C CA . GLY A 1 97 ? 17.660 -4.549 -6.068 1.00 91.06 97 GLY A CA 1
ATOM 753 C C . GLY A 1 97 ? 17.038 -4.349 -7.458 1.00 91.06 97 GLY A C 1
ATOM 754 O O . GLY A 1 97 ? 16.661 -5.315 -8.127 1.00 91.06 97 GLY A O 1
ATOM 755 N N . TRP A 1 98 ? 17.003 -3.097 -7.931 1.00 87.88 98 TRP A N 1
ATOM 756 C CA . TRP A 1 98 ? 16.340 -2.694 -9.184 1.00 87.88 98 TRP A CA 1
ATOM 757 C C . TRP A 1 98 ? 16.724 -3.544 -10.408 1.00 87.88 98 TRP A C 1
ATOM 759 O O . TRP A 1 98 ? 15.874 -3.896 -11.221 1.00 87.88 98 TRP A O 1
ATOM 769 N N . ASN A 1 99 ? 17.997 -3.943 -10.518 1.00 89.56 99 ASN A N 1
ATOM 770 C CA . ASN A 1 99 ? 18.486 -4.760 -11.633 1.00 89.56 99 ASN A CA 1
ATOM 771 C C . ASN A 1 99 ? 17.857 -6.157 -11.726 1.00 89.56 99 ASN A C 1
ATOM 773 O O . ASN A 1 99 ? 17.825 -6.714 -12.821 1.00 89.56 99 ASN A O 1
ATOM 777 N N . LYS A 1 100 ? 17.359 -6.709 -10.614 1.00 91.94 100 LYS A N 1
ATOM 778 C CA . LYS A 1 100 ? 16.604 -7.969 -10.607 1.00 91.94 100 LYS A CA 1
ATOM 779 C C . LYS A 1 100 ? 15.131 -7.706 -10.885 1.00 91.94 100 LYS A C 1
ATOM 781 O O . LYS A 1 100 ? 14.566 -8.290 -11.800 1.00 91.94 100 LYS A O 1
ATOM 786 N N . ILE A 1 101 ? 14.551 -6.771 -10.134 1.00 92.69 101 ILE A N 1
ATOM 787 C CA . ILE A 1 101 ? 13.109 -6.503 -10.118 1.00 92.69 101 ILE A CA 1
ATOM 788 C C . ILE A 1 101 ? 12.588 -6.053 -11.480 1.00 92.69 101 ILE A C 1
ATOM 790 O O . ILE A 1 101 ? 11.519 -6.486 -11.894 1.00 92.69 101 ILE A O 1
ATOM 794 N N . LYS A 1 102 ? 13.367 -5.263 -12.231 1.00 90.62 102 LYS A N 1
ATOM 795 C CA . LYS A 1 102 ? 12.986 -4.821 -13.583 1.00 90.62 102 LYS A CA 1
ATOM 796 C C . LYS A 1 102 ? 12.765 -5.967 -14.584 1.00 90.62 102 LYS A C 1
ATOM 798 O O . LYS A 1 102 ? 12.167 -5.734 -15.628 1.00 90.62 102 LYS A O 1
ATOM 803 N N . ASN A 1 103 ? 13.274 -7.163 -14.279 1.00 92.56 103 ASN A N 1
ATOM 804 C CA . ASN A 1 103 ? 13.168 -8.364 -15.108 1.00 92.56 103 ASN A CA 1
ATOM 805 C C . ASN A 1 103 ? 12.198 -9.406 -14.517 1.00 92.56 103 ASN A C 1
ATOM 807 O O . ASN A 1 103 ? 12.105 -10.513 -15.044 1.00 92.56 103 ASN A O 1
ATOM 811 N N . GLU A 1 104 ? 11.517 -9.094 -13.412 1.00 93.88 104 GLU A N 1
ATOM 812 C CA . GLU A 1 104 ? 10.498 -9.970 -12.838 1.00 93.88 104 GLU A CA 1
ATOM 813 C C . GLU A 1 104 ? 9.194 -9.875 -13.631 1.00 93.88 104 GLU A C 1
ATOM 815 O O . GLU A 1 104 ? 8.805 -8.807 -14.105 1.00 93.88 104 GLU A O 1
ATOM 820 N N . TYR A 1 105 ? 8.492 -11.002 -13.727 1.00 93.50 105 TYR A N 1
ATOM 821 C CA . TYR A 1 105 ? 7.197 -11.089 -14.389 1.00 93.50 105 TYR A CA 1
ATOM 822 C C . TYR A 1 105 ? 6.140 -11.541 -13.393 1.00 93.50 105 TYR A C 1
ATOM 824 O O . TYR A 1 105 ? 6.342 -12.484 -12.625 1.00 93.50 105 TYR A O 1
ATOM 832 N N . ILE A 1 106 ? 4.984 -10.888 -13.449 1.00 94.00 106 ILE A N 1
ATOM 833 C CA . ILE A 1 106 ? 3.795 -11.288 -12.707 1.00 94.00 106 ILE A CA 1
ATOM 834 C C . ILE A 1 106 ? 2.772 -11.901 -13.657 1.00 94.00 106 ILE A C 1
ATOM 836 O O . ILE A 1 106 ? 2.663 -11.505 -14.816 1.00 94.00 106 ILE A O 1
ATOM 840 N N . LYS A 1 107 ? 2.014 -12.878 -13.158 1.00 93.25 107 LYS A N 1
ATOM 841 C CA . LYS A 1 107 ? 0.869 -13.433 -13.881 1.00 93.25 107 LYS A CA 1
ATOM 842 C C . LYS A 1 107 ? -0.377 -12.660 -13.480 1.00 93.25 107 LYS A C 1
ATOM 844 O O . LYS A 1 107 ? -0.639 -12.515 -12.288 1.00 93.25 107 LYS A O 1
ATOM 849 N N . LEU A 1 108 ? -1.130 -12.203 -14.472 1.00 96.06 108 LEU A N 1
ATOM 850 C CA . LEU A 1 108 ? -2.404 -11.517 -14.290 1.00 96.06 108 LEU A CA 1
ATOM 851 C C . LEU A 1 108 ? -3.522 -12.302 -14.991 1.00 96.06 108 LEU A C 1
ATOM 853 O O . LEU A 1 108 ? -3.232 -13.035 -15.939 1.00 96.06 108 LEU A O 1
ATOM 857 N N . PRO A 1 109 ? -4.779 -12.170 -14.537 1.00 96.81 109 PRO A N 1
ATOM 858 C CA . PRO A 1 109 ? -5.948 -12.691 -15.239 1.00 96.81 109 PRO A CA 1
ATOM 859 C C . PRO A 1 109 ? -6.016 -12.190 -16.687 1.00 96.81 109 PRO A C 1
ATOM 861 O O . PRO A 1 109 ? -5.782 -11.009 -16.950 1.00 96.81 109 PRO A O 1
ATOM 864 N N . ILE A 1 110 ? -6.334 -13.089 -17.621 1.00 97.12 110 ILE A N 1
ATOM 865 C CA . ILE A 1 110 ? -6.439 -12.800 -19.055 1.00 97.12 110 ILE A CA 1
ATOM 866 C C . ILE A 1 110 ? -7.824 -13.217 -19.552 1.00 97.12 110 ILE A C 1
ATOM 868 O O . ILE A 1 110 ? -8.246 -14.350 -19.320 1.00 97.12 110 ILE A O 1
ATOM 872 N N . LYS A 1 111 ? -8.485 -12.330 -20.297 1.00 97.25 111 LYS A N 1
ATOM 873 C CA . LYS A 1 111 ? -9.730 -12.574 -21.030 1.00 97.25 111 LYS A CA 1
ATOM 874 C C . LYS A 1 111 ? -9.561 -12.063 -22.456 1.00 97.25 111 LYS A C 1
ATOM 876 O O . LYS A 1 111 ? -9.062 -10.962 -22.664 1.00 97.25 111 LYS A O 1
ATOM 881 N N . GLU A 1 112 ? -9.904 -12.890 -23.444 1.00 96.19 112 GLU A N 1
ATOM 882 C CA . GLU A 1 112 ? -9.765 -12.552 -24.875 1.00 96.19 112 GLU A CA 1
ATOM 883 C C . GLU A 1 112 ? -8.351 -12.050 -25.251 1.00 96.19 112 GLU A C 1
ATOM 885 O O . GLU A 1 112 ? -8.177 -11.061 -25.962 1.00 96.19 112 GLU A O 1
ATOM 890 N N . ASN A 1 113 ? -7.313 -12.733 -24.745 1.00 95.12 113 ASN A N 1
ATOM 891 C CA . ASN A 1 113 ? -5.891 -12.398 -24.937 1.00 95.12 113 ASN A CA 1
ATOM 892 C C . ASN A 1 113 ? -5.458 -11.014 -24.409 1.00 95.12 113 ASN A C 1
ATOM 894 O O . ASN A 1 113 ? -4.378 -10.532 -24.754 1.00 95.12 113 ASN A O 1
ATOM 898 N N . LYS A 1 114 ? -6.261 -10.381 -23.549 1.00 95.12 114 LYS A N 1
ATOM 899 C CA . LYS A 1 114 ? -5.939 -9.121 -22.867 1.00 95.12 114 LYS A CA 1
ATOM 900 C C . LYS A 1 114 ? -6.067 -9.282 -21.357 1.00 95.12 114 LYS A C 1
ATOM 902 O O . LYS A 1 114 ? -6.755 -10.178 -20.884 1.00 95.12 114 LYS A O 1
ATOM 907 N N . ILE A 1 115 ? -5.401 -8.417 -20.596 1.00 95.56 115 ILE A N 1
ATOM 908 C CA . ILE A 1 115 ? -5.546 -8.391 -19.135 1.00 95.56 115 ILE A CA 1
ATOM 909 C C . ILE A 1 115 ? -7.002 -8.084 -18.785 1.00 95.56 115 ILE A C 1
ATOM 911 O O . ILE A 1 115 ? -7.556 -7.089 -19.258 1.00 95.56 115 ILE A O 1
ATOM 915 N N . ASP A 1 116 ? -7.608 -8.937 -17.960 1.00 97.50 116 ASP A N 1
ATOM 916 C CA . ASP A 1 116 ? -8.980 -8.757 -17.489 1.00 97.50 116 ASP A CA 1
ATOM 917 C C . ASP A 1 116 ? -9.006 -7.771 -16.316 1.00 97.50 116 ASP A C 1
ATOM 919 O O . ASP A 1 116 ? -9.078 -8.140 -15.141 1.00 97.50 116 ASP A O 1
ATOM 923 N N . TRP A 1 117 ? -8.884 -6.484 -16.644 1.00 95.38 117 TRP A N 1
ATOM 924 C CA . TRP A 1 117 ? -8.931 -5.411 -15.652 1.00 95.38 117 TRP A CA 1
ATOM 925 C C . TRP A 1 117 ? -10.273 -5.342 -14.932 1.00 95.38 117 TRP A C 1
ATOM 927 O O . TRP A 1 117 ? -10.295 -4.990 -13.759 1.00 95.38 117 TRP A O 1
ATOM 937 N N . THR A 1 118 ? -11.377 -5.701 -15.592 1.00 96.56 118 THR A N 1
ATOM 938 C CA . THR A 1 118 ? -12.697 -5.745 -14.953 1.00 96.56 118 THR A CA 1
ATOM 939 C C . THR A 1 118 ? -12.702 -6.754 -13.812 1.00 96.56 118 THR A C 1
ATOM 941 O O . THR A 1 118 ? -13.072 -6.398 -12.696 1.00 96.56 118 THR A O 1
ATOM 944 N N . PHE A 1 119 ? -12.208 -7.970 -14.056 1.00 97.31 119 PHE A N 1
ATOM 945 C CA . PHE A 1 119 ? -12.072 -8.984 -13.014 1.00 97.31 119 PHE A CA 1
ATOM 946 C C . PHE A 1 119 ? -11.131 -8.533 -11.887 1.00 97.31 119 PHE A C 1
ATOM 948 O O . PHE A 1 119 ? -11.475 -8.649 -10.714 1.00 97.31 119 PHE A O 1
ATOM 955 N N . ILE A 1 120 ? -9.960 -7.975 -12.220 1.00 97.75 120 ILE A N 1
ATOM 956 C CA . ILE A 1 120 ? -8.994 -7.492 -11.217 1.00 97.75 120 ILE A CA 1
ATOM 957 C C . ILE A 1 120 ? -9.622 -6.425 -10.308 1.00 97.75 120 ILE A C 1
ATOM 959 O O . ILE A 1 120 ? -9.487 -6.513 -9.088 1.00 97.75 120 ILE A O 1
ATOM 963 N N . LYS A 1 121 ? -10.310 -5.434 -10.890 1.00 97.31 121 LYS A N 1
ATOM 964 C CA . LYS A 1 121 ? -10.970 -4.356 -10.139 1.00 97.31 121 LYS A CA 1
ATOM 965 C C . LYS A 1 121 ? -12.111 -4.883 -9.273 1.00 97.31 121 LYS A C 1
ATOM 967 O O . LYS A 1 121 ? -12.257 -4.448 -8.136 1.00 97.31 121 LYS A O 1
ATOM 972 N N . GLN A 1 122 ? -12.881 -5.849 -9.776 1.00 97.81 122 GLN A N 1
ATOM 973 C CA . GLN A 1 122 ? -13.939 -6.489 -8.997 1.00 97.81 122 GLN A CA 1
ATOM 974 C C . GLN A 1 1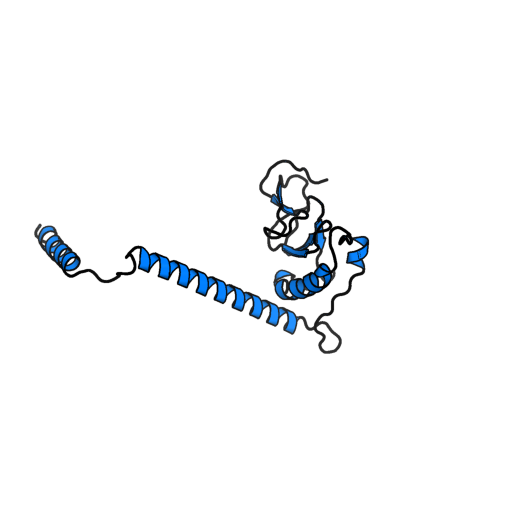22 ? -13.374 -7.191 -7.754 1.00 97.81 122 GLN A C 1
ATOM 976 O O . GLN A 1 122 ? -13.839 -6.930 -6.650 1.00 97.81 122 GLN A O 1
ATOM 981 N N . ILE A 1 123 ? -12.331 -8.014 -7.911 1.00 97.69 123 ILE A N 1
ATOM 982 C CA . ILE A 1 123 ? -11.692 -8.681 -6.767 1.00 97.69 123 ILE A CA 1
ATOM 983 C C . ILE A 1 123 ? -11.096 -7.656 -5.797 1.00 97.69 123 ILE A C 1
ATOM 985 O O . ILE A 1 123 ? -11.182 -7.842 -4.589 1.00 97.69 123 ILE A O 1
ATOM 989 N N . ASN A 1 124 ? -10.507 -6.565 -6.299 1.00 97.25 124 ASN A N 1
ATOM 990 C CA . ASN A 1 124 ? -10.010 -5.491 -5.441 1.00 97.25 124 ASN A CA 1
ATOM 991 C C . ASN A 1 124 ? -11.123 -4.913 -4.557 1.00 97.25 124 ASN A C 1
ATOM 993 O O . ASN A 1 124 ? -10.961 -4.860 -3.343 1.00 97.25 124 ASN A O 1
ATOM 997 N N . ALA A 1 125 ? -12.253 -4.542 -5.161 1.00 97.25 125 ALA A N 1
ATOM 998 C CA . ALA A 1 125 ? -13.396 -3.990 -4.442 1.00 97.25 125 ALA A CA 1
ATOM 999 C C . ALA A 1 125 ? -13.978 -4.986 -3.422 1.00 97.25 125 ALA A C 1
ATOM 1001 O O . ALA A 1 125 ? -14.312 -4.602 -2.304 1.00 97.25 125 ALA A O 1
ATOM 1002 N N . GLU A 1 126 ? -14.061 -6.271 -3.778 1.00 97.44 126 GLU A N 1
ATOM 1003 C CA . GLU A 1 126 ? -14.505 -7.326 -2.860 1.0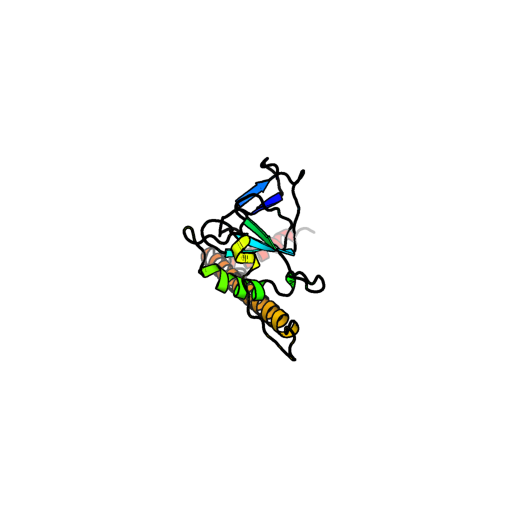0 97.44 126 GLU A CA 1
ATOM 1004 C C . GLU A 1 126 ? -13.557 -7.477 -1.658 1.00 97.44 126 GLU A C 1
ATOM 1006 O O . GLU A 1 126 ? -14.026 -7.578 -0.525 1.00 97.44 126 GLU A O 1
ATOM 1011 N N . LEU A 1 127 ? -12.236 -7.438 -1.878 1.00 96.44 127 LEU A N 1
ATOM 1012 C CA . LEU A 1 127 ? -11.237 -7.499 -0.805 1.00 96.44 127 LEU A CA 1
ATOM 1013 C C . LEU A 1 127 ? -11.328 -6.293 0.137 1.00 96.44 127 LEU A C 1
ATOM 1015 O O . LEU A 1 127 ? -11.244 -6.456 1.353 1.00 96.44 127 LEU A O 1
ATOM 1019 N N . GLU A 1 128 ? -11.509 -5.090 -0.408 1.00 95.94 128 GLU A N 1
ATOM 1020 C CA . GLU A 1 128 ? -11.678 -3.877 0.395 1.00 95.94 128 GLU A CA 1
ATOM 1021 C C . GLU A 1 128 ? -12.954 -3.926 1.232 1.00 95.94 128 GLU A C 1
ATOM 1023 O O . GLU A 1 128 ? -12.908 -3.665 2.434 1.00 95.94 128 GLU A O 1
ATOM 1028 N N . ALA A 1 129 ? -14.077 -4.319 0.624 1.00 96.94 129 ALA A N 1
ATOM 1029 C CA . ALA A 1 129 ? -15.352 -4.448 1.319 1.00 96.94 129 ALA A CA 1
ATOM 1030 C C . ALA A 1 129 ? -15.282 -5.485 2.451 1.00 96.94 129 ALA A C 1
ATOM 1032 O O . ALA A 1 129 ? -15.762 -5.227 3.554 1.00 96.94 129 ALA A O 1
ATOM 1033 N N . GLN A 1 130 ? -14.644 -6.635 2.204 1.00 97.06 130 GLN A N 1
ATOM 1034 C CA . GLN A 1 130 ? -14.423 -7.658 3.230 1.00 97.06 130 GLN A CA 1
ATOM 1035 C C . GLN A 1 130 ? -13.565 -7.133 4.382 1.00 97.06 130 GLN A C 1
ATOM 1037 O O . GLN A 1 130 ? -13.907 -7.346 5.543 1.00 97.06 130 GLN A O 1
ATOM 1042 N N . HIS A 1 131 ? -12.477 -6.425 4.072 1.00 95.19 131 HIS A N 1
ATOM 1043 C CA . HIS A 1 131 ? -11.592 -5.878 5.094 1.00 95.19 131 HIS A CA 1
ATOM 1044 C C . HIS A 1 131 ? -12.285 -4.818 5.961 1.00 95.19 131 HIS A C 1
ATOM 1046 O O . HIS A 1 131 ? -12.140 -4.838 7.183 1.00 95.19 131 HIS A O 1
ATOM 1052 N N . ILE A 1 132 ? -13.067 -3.924 5.346 1.00 96.44 132 ILE A N 1
ATOM 1053 C CA . ILE A 1 132 ? -13.857 -2.918 6.068 1.00 96.44 132 ILE A CA 1
ATOM 1054 C C . ILE A 1 132 ?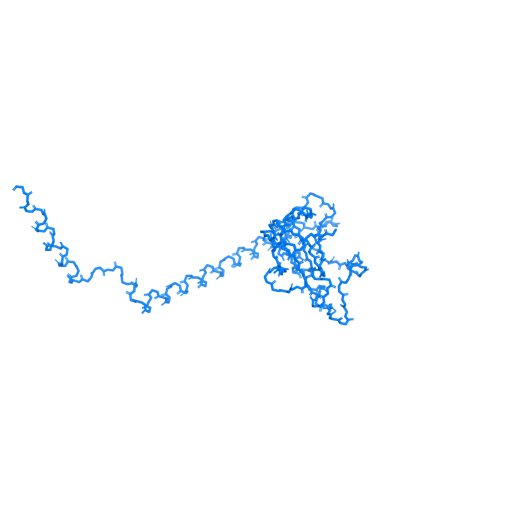 -14.865 -3.602 6.996 1.00 96.44 132 ILE A C 1
ATOM 1056 O O . ILE A 1 132 ? -14.899 -3.285 8.182 1.00 96.44 132 ILE A O 1
ATOM 1060 N N . ALA A 1 133 ? -15.620 -4.583 6.494 1.00 97.94 133 ALA A N 1
ATOM 1061 C CA . ALA A 1 133 ? -16.611 -5.297 7.296 1.00 97.94 133 ALA A CA 1
ATOM 1062 C C . ALA A 1 133 ? -15.983 -6.028 8.499 1.00 97.94 133 ALA A C 1
ATOM 1064 O O . ALA A 1 133 ? -16.554 -6.039 9.590 1.00 97.94 133 ALA A O 1
ATOM 1065 N N . GLU A 1 134 ? -14.798 -6.621 8.324 1.00 97.62 134 GLU A N 1
ATOM 1066 C CA . GLU A 1 134 ? -14.062 -7.261 9.419 1.00 97.62 134 GLU A CA 1
ATOM 1067 C C . GLU A 1 134 ? -13.636 -6.245 10.490 1.00 97.62 134 GLU A C 1
ATOM 1069 O O . GLU A 1 134 ? -13.846 -6.485 11.681 1.00 97.62 134 GLU A O 1
ATOM 1074 N N . LEU A 1 135 ? -13.075 -5.103 10.079 1.00 97.12 135 LEU A N 1
ATOM 1075 C CA . LEU A 1 135 ? -12.659 -4.041 10.999 1.00 97.12 135 LEU A CA 1
ATOM 1076 C C . LEU A 1 135 ? -13.844 -3.449 11.767 1.00 97.12 135 LEU A C 1
ATOM 1078 O O . LEU A 1 135 ? -13.747 -3.236 12.976 1.00 97.12 135 LEU A O 1
ATOM 1082 N N . GLU A 1 136 ? -14.966 -3.209 11.090 1.00 97.62 136 GLU A N 1
ATOM 1083 C CA . GLU A 1 136 ? -16.191 -2.711 11.719 1.00 97.62 136 GLU A CA 1
ATOM 1084 C C . GLU A 1 136 ? -16.715 -3.698 12.765 1.00 97.62 136 GLU A C 1
ATOM 1086 O O . GLU A 1 136 ? -17.011 -3.299 13.891 1.00 97.62 136 GLU A O 1
ATOM 1091 N N . ALA A 1 137 ? -16.758 -4.993 12.440 1.00 97.50 137 ALA A N 1
ATOM 1092 C CA . ALA A 1 137 ? -17.188 -6.025 13.377 1.00 97.50 137 ALA A CA 1
ATOM 1093 C C . ALA A 1 137 ? -16.271 -6.111 14.610 1.00 97.50 137 ALA A C 1
ATOM 1095 O O . ALA A 1 137 ? -16.761 -6.211 15.737 1.00 97.50 137 ALA A O 1
ATOM 1096 N N . GLN A 1 138 ? -14.949 -6.038 14.415 1.00 97.12 138 GLN A N 1
ATOM 1097 C CA . GLN A 1 138 ? -13.977 -6.014 15.514 1.00 97.12 138 GLN A CA 1
ATOM 1098 C C . GLN A 1 138 ? -14.170 -4.785 16.409 1.00 97.12 138 GLN A C 1
ATOM 1100 O O . GLN A 1 138 ? -14.200 -4.917 17.633 1.00 97.12 138 GLN A O 1
ATOM 1105 N N . HIS A 1 139 ? -14.350 -3.606 15.811 1.00 96.56 139 HIS A N 1
ATOM 1106 C CA . HIS A 1 139 ? -14.527 -2.365 16.556 1.00 96.56 139 HIS A CA 1
ATOM 1107 C C . HIS A 1 139 ? -15.840 -2.344 17.348 1.00 96.56 139 HIS A C 1
ATOM 1109 O O . HIS A 1 139 ? -15.853 -1.961 18.517 1.00 96.56 139 HIS A O 1
ATOM 1115 N N . ILE A 1 140 ? -16.936 -2.816 16.746 1.00 96.38 140 ILE A N 1
ATOM 1116 C CA . ILE A 1 140 ? -18.223 -2.965 17.435 1.00 96.38 140 ILE A CA 1
ATOM 1117 C C . ILE A 1 140 ? -18.070 -3.906 18.635 1.00 96.38 140 ILE A C 1
ATOM 1119 O O . ILE A 1 140 ? -18.481 -3.551 19.737 1.00 96.38 140 ILE A O 1
ATOM 1123 N N . ALA A 1 141 ? -17.429 -5.064 18.457 1.00 95.81 141 ALA A N 1
ATOM 1124 C CA . ALA A 1 141 ? -17.224 -6.020 19.544 1.00 95.81 141 ALA A CA 1
ATOM 1125 C C . ALA A 1 141 ? -16.379 -5.440 20.696 1.00 95.81 141 ALA A C 1
ATOM 1127 O O . ALA A 1 141 ? -16.689 -5.668 21.869 1.00 95.81 141 ALA A O 1
ATOM 1128 N N . GLU A 1 142 ? -15.334 -4.669 20.381 1.00 95.94 142 GLU A N 1
ATOM 1129 C CA . GLU A 1 142 ? -14.507 -3.975 21.375 1.00 95.94 142 GLU A CA 1
ATOM 1130 C C . GLU A 1 142 ? -15.321 -2.941 22.167 1.00 95.94 142 GLU A C 1
ATOM 1132 O O . GLU A 1 142 ? -15.301 -2.945 23.403 1.00 95.94 142 GLU A O 1
ATOM 1137 N N . LEU A 1 143 ? -16.087 -2.096 21.471 1.00 94.62 143 LEU A N 1
ATOM 1138 C CA . LEU A 1 143 ? -16.943 -1.090 22.099 1.00 94.62 143 LEU A CA 1
ATOM 1139 C C . LEU A 1 143 ? -18.027 -1.732 22.972 1.00 94.62 143 LEU A C 1
ATOM 1141 O O . LEU A 1 143 ? -18.259 -1.289 24.098 1.00 94.62 143 LEU A O 1
ATOM 1145 N N . GLU A 1 144 ? -18.664 -2.804 22.504 1.00 92.88 144 GLU A N 1
ATOM 1146 C CA . GLU A 1 144 ? -19.666 -3.534 23.280 1.00 92.88 144 GLU A CA 1
ATOM 1147 C C . GLU A 1 144 ? -19.083 -4.150 24.554 1.00 92.88 144 GLU A C 1
ATOM 1149 O O . GLU A 1 144 ? -19.722 -4.107 25.614 1.00 92.88 144 GLU A O 1
ATOM 1154 N N . ALA A 1 145 ? -17.875 -4.713 24.473 1.00 93.12 145 ALA A N 1
ATOM 1155 C CA . ALA A 1 145 ? -17.170 -5.244 25.631 1.00 93.12 145 ALA A CA 1
ATOM 1156 C C . ALA A 1 145 ? -16.842 -4.129 26.637 1.00 93.12 145 ALA A C 1
ATOM 1158 O O . ALA A 1 145 ? -17.091 -4.293 27.836 1.00 93.12 145 ALA A O 1
ATOM 1159 N N . TYR A 1 146 ? -16.364 -2.978 26.156 1.00 93.12 146 TYR A N 1
ATOM 1160 C CA . TYR A 1 146 ? -16.070 -1.815 26.990 1.00 93.12 146 TYR A CA 1
ATOM 1161 C C . TYR A 1 146 ? -17.320 -1.276 27.700 1.00 93.12 146 TYR A C 1
ATOM 1163 O O . TYR A 1 146 ? -17.314 -1.125 28.924 1.00 93.12 146 TYR A O 1
ATOM 1171 N N . LEU A 1 147 ? -18.417 -1.049 26.968 1.00 92.00 147 LEU A N 1
ATOM 1172 C CA . LEU A 1 147 ? -19.683 -0.563 27.534 1.00 92.00 147 LEU A CA 1
ATOM 1173 C C . LEU A 1 147 ? -20.241 -1.524 28.587 1.00 92.00 147 LEU A C 1
ATOM 1175 O O . LEU A 1 147 ? -20.774 -1.100 29.612 1.00 92.00 147 LEU A O 1
ATOM 1179 N N . LYS A 1 148 ? -20.093 -2.834 28.363 1.00 89.88 148 LYS A N 1
ATOM 1180 C CA . LYS A 1 148 ? -20.529 -3.854 29.318 1.00 89.88 148 LYS A CA 1
ATOM 1181 C C . LYS A 1 148 ? -19.719 -3.811 30.616 1.00 89.88 148 LYS A C 1
ATOM 1183 O O . LYS A 1 148 ? -20.312 -3.864 31.688 1.00 89.88 148 LYS A O 1
ATOM 1188 N N . VAL A 1 149 ? -18.390 -3.732 30.534 1.00 92.50 149 VAL A N 1
ATOM 1189 C CA . VAL A 1 149 ? -17.508 -3.739 31.719 1.00 92.50 149 VAL A CA 1
ATOM 1190 C C . VAL A 1 149 ? -17.606 -2.435 32.511 1.00 92.50 149 VAL A C 1
ATOM 1192 O O . VAL A 1 149 ? -17.518 -2.455 33.734 1.00 92.50 149 VAL A O 1
ATOM 1195 N N . THR A 1 150 ? -17.824 -1.310 31.834 1.00 90.44 150 THR A N 1
ATOM 1196 C CA . THR A 1 150 ? -17.961 0.006 32.477 1.00 90.44 150 THR A CA 1
ATOM 1197 C C . THR A 1 150 ? -19.359 0.277 33.035 1.00 90.44 150 THR A C 1
ATOM 1199 O O . THR A 1 150 ? -19.574 1.321 33.642 1.00 90.44 150 THR A O 1
ATOM 1202 N N . GLY A 1 151 ? -20.319 -0.636 32.840 1.00 83.69 151 GLY A N 1
ATOM 1203 C CA . GLY A 1 151 ? -21.713 -0.431 33.249 1.00 83.69 151 GLY A CA 1
ATOM 1204 C C . GLY A 1 151 ? -22.456 0.616 32.409 1.00 83.69 151 GLY A C 1
ATOM 1205 O O . GLY A 1 151 ? -23.620 0.893 32.672 1.00 83.69 151 GLY A O 1
ATOM 1206 N N . LEU A 1 152 ? -21.822 1.147 31.359 1.00 81.31 152 LEU A N 1
ATOM 1207 C CA . LEU A 1 152 ? -22.382 2.144 30.440 1.00 81.31 152 LEU A CA 1
ATOM 1208 C C . LEU A 1 152 ? -23.350 1.541 29.407 1.00 81.31 152 LEU A C 1
ATOM 1210 O O . LEU A 1 152 ? -23.798 2.231 28.498 1.00 81.31 152 LEU A O 1
ATOM 1214 N N . LYS A 1 153 ? -23.662 0.244 29.515 1.00 73.75 153 LYS A N 1
ATOM 1215 C CA . LYS A 1 153 ? -24.618 -0.451 28.641 1.00 73.75 153 LYS A CA 1
ATOM 1216 C C . LYS A 1 153 ? -26.080 -0.264 29.076 1.00 73.75 153 LYS A C 1
ATOM 1218 O O . LYS A 1 153 ? -26.974 -0.705 28.358 1.00 73.75 153 LYS A O 1
ATOM 1223 N N . ASN A 1 154 ? -26.335 0.336 30.242 1.00 71.56 154 ASN A N 1
ATOM 1224 C CA . ASN A 1 154 ? -27.700 0.617 30.669 1.00 71.56 154 ASN A CA 1
ATOM 1225 C C . ASN A 1 154 ? -28.215 1.903 30.006 1.00 71.56 154 ASN A C 1
ATOM 1227 O O . ASN A 1 154 ? -27.788 2.998 30.360 1.00 71.56 154 ASN A O 1
ATOM 1231 N N . PHE A 1 155 ? -29.125 1.753 29.045 1.00 72.88 155 PHE A N 1
ATOM 1232 C CA . PHE A 1 155 ? -29.818 2.867 28.387 1.00 72.88 155 PHE A CA 1
ATOM 1233 C C . PHE A 1 155 ? -31.211 3.122 28.983 1.00 72.88 155 PHE A C 1
ATOM 1235 O O . PHE A 1 155 ? -31.936 3.990 28.498 1.00 72.88 155 PHE A O 1
ATOM 1242 N N . GLU A 1 156 ? -31.599 2.359 30.008 1.00 79.62 156 GLU A N 1
ATOM 1243 C CA . GLU A 1 156 ? -32.875 2.497 30.699 1.00 79.62 156 GLU A CA 1
ATOM 1244 C C . GLU A 1 156 ? -32.662 3.184 32.047 1.00 79.62 156 GLU A C 1
ATOM 1246 O O . GLU A 1 156 ? -31.828 2.765 32.852 1.00 79.62 156 GLU A O 1
ATOM 1251 N N . LEU A 1 157 ? -33.438 4.241 32.295 1.00 79.81 157 LEU A N 1
ATOM 1252 C CA . LEU A 1 157 ? -33.457 4.896 33.598 1.00 79.81 157 LEU A CA 1
ATOM 1253 C C . LEU A 1 157 ? -33.919 3.892 34.652 1.00 79.81 157 LEU A C 1
ATOM 1255 O O . LEU A 1 157 ? -34.998 3.302 34.507 1.00 79.81 157 LEU A O 1
ATOM 1259 N N . THR A 1 158 ? -33.152 3.752 35.729 1.00 82.75 158 THR A N 1
ATOM 1260 C CA . THR A 1 158 ? -33.588 2.978 36.891 1.00 82.75 158 THR A CA 1
ATOM 1261 C C . THR A 1 158 ? -34.842 3.606 37.501 1.00 82.75 158 THR A C 1
ATOM 1263 O O . THR A 1 158 ? -35.128 4.793 37.312 1.00 82.75 158 THR A O 1
ATOM 1266 N N . ASP A 1 159 ? -35.604 2.833 38.275 1.00 87.56 159 ASP A N 1
ATOM 1267 C CA . ASP A 1 159 ? -36.787 3.355 38.974 1.00 87.56 159 ASP A CA 1
ATOM 1268 C C . ASP A 1 159 ? -36.453 4.576 39.852 1.00 87.56 159 ASP A C 1
ATOM 1270 O O . ASP A 1 159 ? -37.265 5.497 39.995 1.00 87.56 159 ASP A O 1
ATOM 1274 N N . GLU A 1 160 ? -35.239 4.600 40.407 1.00 85.31 160 GLU A N 1
ATOM 1275 C CA . GLU A 1 160 ? -34.689 5.689 41.214 1.00 85.31 160 GLU A CA 1
ATOM 1276 C C . GLU A 1 160 ? -34.395 6.928 40.364 1.00 85.31 160 GLU A C 1
ATOM 1278 O O . GLU A 1 160 ? -34.803 8.029 40.735 1.00 85.31 160 GLU A O 1
ATOM 1283 N N . GLU A 1 161 ? -33.767 6.760 39.200 1.00 86.31 161 GLU A N 1
ATOM 1284 C CA . GLU A 1 161 ? -33.494 7.850 38.257 1.00 86.31 161 GLU A CA 1
ATOM 1285 C C . GLU A 1 161 ? -34.794 8.437 37.690 1.00 86.31 161 GLU A C 1
ATOM 1287 O O . GLU A 1 161 ? -34.976 9.657 37.669 1.00 86.31 161 GLU A O 1
ATOM 1292 N N . GLN A 1 162 ? -35.762 7.589 37.323 1.00 89.62 162 GLN A N 1
ATOM 1293 C CA . GLN A 1 162 ? -37.089 8.045 36.902 1.00 89.62 162 GLN A CA 1
ATOM 1294 C C . GLN A 1 162 ? -37.812 8.801 38.018 1.00 89.62 162 GLN A C 1
ATOM 1296 O O . GLN A 1 162 ? -38.520 9.777 37.763 1.00 89.62 162 GLN A O 1
ATOM 1301 N N . LYS A 1 163 ? -37.679 8.345 39.269 1.00 91.44 163 LYS A N 1
ATOM 1302 C CA . LYS A 1 163 ? -38.269 9.028 40.422 1.00 91.44 163 LYS A CA 1
ATOM 1303 C C . LYS A 1 163 ? -37.610 10.389 40.651 1.00 91.44 163 LYS A C 1
ATOM 1305 O O . LYS A 1 163 ? -38.345 11.356 40.827 1.00 91.44 163 LYS A O 1
ATOM 1310 N N . ALA A 1 164 ? -36.283 10.476 40.585 1.00 88.81 164 ALA A N 1
ATOM 1311 C CA . ALA A 1 164 ? -35.544 11.727 40.735 1.00 88.81 164 ALA A CA 1
ATOM 1312 C C . ALA A 1 164 ? -35.948 12.770 39.676 1.00 88.81 164 ALA A C 1
ATOM 1314 O O . ALA A 1 164 ? -36.172 13.930 40.017 1.00 88.81 164 ALA A O 1
ATOM 1315 N N . ILE A 1 165 ? -36.142 12.353 38.418 1.00 87.50 165 ILE A N 1
ATOM 1316 C CA . ILE A 1 165 ? -36.643 13.230 37.343 1.00 87.50 165 ILE A CA 1
ATOM 1317 C C . ILE A 1 165 ? -38.063 13.723 37.651 1.00 87.50 165 ILE A C 1
ATOM 1319 O O . ILE A 1 165 ? -38.322 14.924 37.620 1.00 87.50 165 ILE A O 1
ATOM 1323 N N . ARG A 1 166 ? -38.977 12.815 38.029 1.00 90.12 166 ARG A N 1
ATOM 1324 C CA . ARG A 1 166 ? -40.360 13.180 38.396 1.00 90.12 166 ARG A CA 1
ATOM 1325 C C . ARG A 1 166 ? -40.426 14.160 39.568 1.00 90.12 166 ARG A C 1
ATOM 1327 O O . ARG A 1 166 ? -41.367 14.945 39.652 1.00 90.12 166 ARG A O 1
ATOM 1334 N N . GLU A 1 167 ? -39.491 14.072 40.509 1.00 90.19 167 GLU A N 1
ATOM 1335 C CA . GLU A 1 167 ? -39.396 14.999 41.639 1.00 90.19 167 GLU A CA 1
ATOM 1336 C C . GLU A 1 167 ? -38.814 16.351 41.215 1.00 90.19 167 GLU A C 1
ATOM 1338 O O . GLU A 1 167 ? -39.352 17.380 41.619 1.00 90.19 167 GLU A O 1
ATOM 1343 N N . TYR A 1 168 ? -37.797 16.369 40.351 1.00 85.69 168 TYR A N 1
ATOM 1344 C CA . TYR A 1 168 ? -37.233 17.600 39.793 1.00 85.69 168 TYR A CA 1
ATOM 1345 C C . TYR A 1 168 ? -38.271 18.416 39.007 1.00 85.69 168 TYR A C 1
ATOM 1347 O O . TYR A 1 168 ? -38.437 19.606 39.273 1.00 85.69 168 TYR A O 1
ATOM 1355 N N . ASP A 1 169 ? -39.036 17.778 38.116 1.00 84.69 169 ASP A N 1
ATOM 1356 C CA . ASP A 1 169 ? -40.053 18.459 37.297 1.00 84.69 169 ASP A CA 1
ATOM 1357 C C . ASP A 1 169 ? -41.164 19.094 38.145 1.00 84.69 169 ASP A C 1
ATOM 1359 O O . ASP A 1 169 ? -41.663 20.174 37.827 1.00 84.69 169 ASP A O 1
ATOM 1363 N N . LYS A 1 170 ? -41.524 18.468 39.273 1.00 82.94 170 LYS A N 1
ATOM 1364 C CA . LYS A 1 170 ? -42.497 19.031 40.224 1.00 82.94 170 LYS A CA 1
ATOM 1365 C C . LYS A 1 170 ? -41.984 20.285 40.927 1.00 82.94 170 LYS A C 1
ATOM 1367 O O . LYS A 1 170 ? -42.790 21.129 41.306 1.00 82.94 170 LYS A O 1
ATOM 1372 N N . VAL A 1 171 ? -40.672 20.391 41.128 1.00 79.56 171 VAL A N 1
ATOM 1373 C CA . VAL A 1 171 ? -40.037 21.551 41.766 1.00 79.56 171 VAL A CA 1
ATOM 1374 C C . VAL A 1 171 ? -39.776 22.660 40.741 1.00 79.56 171 VAL A C 1
ATOM 1376 O O . VAL A 1 171 ? -39.958 23.830 41.062 1.00 79.56 171 VAL A O 1
ATOM 1379 N N . ALA A 1 172 ? -39.408 22.312 39.504 1.00 67.75 172 ALA A N 1
ATOM 1380 C CA . ALA A 1 172 ? -39.132 23.268 38.430 1.00 67.75 172 ALA A CA 1
ATOM 1381 C C . ALA A 1 172 ? -40.402 23.848 37.774 1.00 67.75 172 ALA A C 1
ATOM 1383 O O . ALA A 1 172 ? -40.403 25.009 37.378 1.00 67.75 172 ALA A O 1
ATOM 1384 N N . GLY A 1 173 ? -41.488 23.072 37.682 1.00 59.09 173 GLY A N 1
ATOM 1385 C CA . GLY A 1 173 ? -42.774 23.503 37.114 1.00 59.09 173 GLY A CA 1
ATOM 1386 C C . GLY A 1 173 ? -43.731 24.182 38.103 1.00 59.09 173 GLY A C 1
ATOM 1387 O O . GLY A 1 173 ? -44.854 24.502 37.731 1.00 59.09 173 GLY A O 1
ATOM 1388 N N . GLY A 1 174 ? -43.322 24.371 39.361 1.00 53.94 174 GLY A N 1
ATOM 1389 C CA . GLY A 1 174 ? -44.122 25.012 40.415 1.00 53.94 174 GLY A CA 1
ATOM 1390 C C . GLY A 1 174 ? -43.856 26.509 40.602 1.00 53.94 174 GLY A C 1
ATOM 1391 O O . GLY A 1 174 ? -44.256 27.060 41.625 1.00 53.94 174 GLY A O 1
ATOM 1392 N N . GLY A 1 175 ? -43.139 27.142 39.671 1.00 55.16 175 GLY A N 1
ATOM 1393 C CA . GLY A 1 175 ? -42.834 28.572 39.684 1.00 55.16 175 GLY A CA 1
ATOM 1394 C C . GLY A 1 175 ? -43.584 29.328 38.592 1.00 55.16 175 GLY A C 1
ATOM 1395 O O . GLY A 1 175 ? -42.954 29.730 37.622 1.00 55.16 175 GLY A O 1
ATOM 1396 N N . ASP A 1 176 ? -44.892 29.508 38.779 1.00 45.53 176 ASP A N 1
ATOM 1397 C CA . ASP A 1 176 ? -45.717 30.570 38.180 1.00 45.53 176 ASP A CA 1
ATOM 1398 C C . ASP A 1 176 ? -46.516 31.250 39.306 1.00 45.53 176 ASP A C 1
ATOM 1400 O O . ASP A 1 176 ? -47.036 30.517 40.186 1.00 45.53 176 ASP A O 1
#

Sequence (176 aa):
MVNNEVGSLPATTAVVSNNQIGKYISPIGATILSNVFSATANGFGKAFYQPREFTVLQDSYAFTFKDKIIDPNDCYAFILGVLNKIYVKYNWSNKSGWNKIKNEYIKLPIKENKIDWTFIKQINAELEAQHIAELEAQHIAELEAYLKVTGLKNFELTDEEQKAIREYDKVAGGGD

Radius of gyration: 26.16 Å; chains: 1; bounding box: 67×46×67 Å

InterPro domains:
  IPR000055 Type I restriction modification DNA specificity domain [PF01420] (18-137)